Protein AF-A0A2V8PZJ9-F1 (afdb_monomer_lite)

Structure (mmCIF, N/CA/C/O backbone):
data_AF-A0A2V8PZJ9-F1
#
_entry.id   AF-A0A2V8PZJ9-F1
#
loop_
_atom_site.group_PDB
_atom_site.id
_atom_site.type_symbol
_atom_site.label_atom_id
_atom_site.label_alt_id
_atom_site.label_comp_id
_atom_site.label_asym_id
_atom_site.label_entity_id
_atom_site.label_seq_id
_atom_site.pdbx_PDB_ins_code
_atom_site.Cartn_x
_atom_site.Cartn_y
_atom_site.Cartn_z
_atom_site.occupancy
_atom_site.B_iso_or_equiv
_atom_site.auth_seq_id
_atom_site.auth_comp_id
_atom_site.auth_asym_id
_atom_site.auth_atom_id
_atom_site.pdbx_PDB_model_num
ATOM 1 N N . MET A 1 1 ? 8.948 1.060 3.136 1.00 50.38 1 MET A N 1
ATOM 2 C CA . MET A 1 1 ? 9.791 1.566 2.026 1.00 50.38 1 MET A CA 1
ATOM 3 C C . MET A 1 1 ? 9.521 3.056 1.889 1.00 50.38 1 MET A C 1
ATOM 5 O O . MET A 1 1 ? 8.377 3.440 2.090 1.00 50.38 1 MET A O 1
ATOM 9 N N . LYS A 1 2 ? 10.538 3.892 1.642 1.00 47.09 2 LYS A N 1
ATOM 10 C CA . LYS A 1 2 ? 10.329 5.339 1.452 1.00 47.09 2 LYS A CA 1
ATOM 11 C C . LYS A 1 2 ? 9.628 5.586 0.104 1.00 47.09 2 LYS A C 1
ATOM 13 O O . LYS A 1 2 ? 10.029 4.936 -0.863 1.00 47.09 2 LYS A O 1
ATOM 18 N N . PRO A 1 3 ? 8.642 6.495 0.027 1.00 56.91 3 PRO A N 1
ATOM 19 C CA . PRO A 1 3 ? 7.881 6.759 -1.201 1.00 56.91 3 PRO A CA 1
ATOM 20 C C . PRO A 1 3 ? 8.787 7.184 -2.370 1.00 56.91 3 PRO A C 1
ATOM 22 O O . PRO A 1 3 ? 8.620 6.718 -3.492 1.00 56.91 3 PRO A O 1
ATOM 25 N N . GLU A 1 4 ? 9.846 7.941 -2.080 1.00 67.50 4 GLU A N 1
ATOM 26 C CA . GLU A 1 4 ? 10.836 8.423 -3.057 1.00 67.50 4 GLU A CA 1
ATOM 27 C C . GLU A 1 4 ? 11.563 7.281 -3.786 1.00 67.50 4 GLU A C 1
ATOM 29 O O . GLU A 1 4 ? 11.789 7.330 -4.994 1.00 67.50 4 GLU A O 1
ATOM 34 N N . ARG A 1 5 ? 11.884 6.199 -3.063 1.00 65.62 5 ARG A N 1
ATOM 35 C CA . ARG A 1 5 ? 12.578 5.033 -3.630 1.00 65.62 5 ARG A CA 1
ATOM 36 C C . ARG A 1 5 ? 11.668 4.239 -4.567 1.00 65.62 5 ARG A C 1
ATOM 38 O O . ARG A 1 5 ? 12.157 3.557 -5.460 1.00 65.62 5 ARG A O 1
ATOM 45 N N . TRP A 1 6 ? 10.353 4.331 -4.376 1.00 64.50 6 TRP A N 1
ATOM 46 C CA . TRP A 1 6 ? 9.373 3.629 -5.199 1.00 64.50 6 TRP A CA 1
ATOM 47 C C . TRP A 1 6 ? 9.136 4.332 -6.535 1.00 64.50 6 TRP A C 1
ATOM 49 O O . TRP A 1 6 ? 9.130 3.678 -7.578 1.00 64.50 6 TRP A O 1
ATOM 59 N N . GLN A 1 7 ? 9.090 5.665 -6.519 1.00 66.88 7 GLN A N 1
ATOM 60 C CA . GLN A 1 7 ? 9.037 6.468 -7.739 1.00 66.88 7 GLN A CA 1
ATOM 61 C C . GLN A 1 7 ? 10.265 6.238 -8.630 1.00 66.88 7 GLN A C 1
ATOM 63 O O . GLN A 1 7 ? 10.158 6.135 -9.850 1.00 66.88 7 GLN A O 1
ATOM 68 N N . GLN A 1 8 ? 11.439 6.092 -8.015 1.00 74.56 8 GLN A N 1
ATOM 69 C CA . GLN A 1 8 ? 12.670 5.803 -8.742 1.00 74.56 8 GLN A CA 1
ATOM 70 C C . GLN A 1 8 ? 12.634 4.424 -9.423 1.00 74.56 8 GLN A C 1
ATOM 72 O O . GLN A 1 8 ? 13.042 4.302 -10.575 1.00 74.56 8 GLN A O 1
ATOM 77 N N . ILE A 1 9 ? 12.092 3.398 -8.755 1.00 75.50 9 ILE A N 1
ATOM 78 C CA . ILE A 1 9 ? 11.910 2.057 -9.344 1.00 75.50 9 ILE A CA 1
ATOM 79 C C . ILE A 1 9 ? 10.926 2.105 -10.513 1.00 75.50 9 ILE A C 1
ATOM 81 O O . ILE A 1 9 ? 11.194 1.494 -11.546 1.00 75.50 9 ILE A O 1
ATOM 85 N N . LYS A 1 10 ? 9.833 2.872 -10.379 1.00 70.31 10 LYS A N 1
ATOM 86 C CA . LYS A 1 10 ? 8.839 3.067 -11.444 1.00 70.31 10 LYS A CA 1
ATOM 87 C C . LYS A 1 10 ? 9.464 3.596 -12.722 1.00 70.31 10 LYS A C 1
ATOM 89 O O . LYS A 1 10 ? 9.331 2.982 -13.778 1.00 70.31 10 LYS A O 1
ATOM 94 N N . ASN A 1 11 ? 10.170 4.712 -12.596 1.00 77.00 11 ASN A N 1
ATOM 95 C CA . ASN A 1 11 ? 10.751 5.404 -13.737 1.00 77.00 11 ASN A CA 1
ATOM 96 C C . ASN A 1 11 ? 11.797 4.530 -14.445 1.00 77.00 11 ASN A C 1
ATOM 98 O O . ASN A 1 11 ? 11.836 4.485 -15.671 1.00 77.00 11 ASN A O 1
ATOM 102 N N . LEU A 1 12 ? 12.612 3.793 -13.680 1.00 83.75 12 LEU A N 1
ATOM 103 C CA . LEU A 1 12 ? 13.619 2.887 -14.237 1.00 83.75 12 LEU A CA 1
ATOM 104 C C . LEU A 1 12 ? 13.000 1.685 -14.952 1.00 83.75 12 LEU A C 1
ATOM 106 O O . LEU A 1 12 ? 13.495 1.289 -16.004 1.00 83.75 12 LEU A O 1
ATOM 110 N N . LEU A 1 13 ? 11.930 1.109 -14.400 1.00 77.75 13 LEU A N 1
ATOM 111 C CA . LEU A 1 13 ? 11.236 -0.016 -15.021 1.00 77.75 13 LEU A CA 1
ATOM 112 C C . LEU A 1 13 ? 10.595 0.394 -16.351 1.00 77.75 13 LEU A C 1
ATOM 114 O O . LEU A 1 13 ? 10.805 -0.288 -17.348 1.00 77.75 13 LEU A O 1
ATOM 118 N N . GLN A 1 14 ? 9.867 1.515 -16.379 1.00 74.38 14 GLN A N 1
ATOM 119 C CA . GLN A 1 14 ? 9.235 2.025 -17.599 1.00 74.38 14 GLN A CA 1
ATOM 120 C C . GLN A 1 14 ? 10.281 2.296 -18.691 1.00 74.38 14 GLN A C 1
ATOM 122 O O . GLN A 1 14 ? 10.185 1.739 -19.782 1.00 74.38 14 GLN A O 1
ATOM 127 N N . ALA A 1 15 ? 11.348 3.027 -18.354 1.00 79.69 15 ALA A N 1
ATOM 128 C CA . ALA A 1 15 ? 12.428 3.328 -19.292 1.00 79.69 15 ALA A CA 1
ATOM 129 C C . ALA A 1 15 ? 13.185 2.075 -19.782 1.00 79.69 15 ALA A C 1
ATOM 131 O O . ALA A 1 15 ? 13.727 2.071 -20.887 1.00 79.69 15 ALA A O 1
ATOM 132 N N . ALA A 1 16 ? 13.245 1.008 -18.976 1.00 82.88 16 ALA A N 1
ATOM 133 C CA . ALA A 1 16 ? 13.820 -0.269 -19.392 1.00 82.88 16 ALA A CA 1
ATOM 134 C C . ALA A 1 16 ? 12.876 -1.057 -20.319 1.00 82.88 16 ALA A C 1
ATOM 136 O O . ALA A 1 16 ? 13.346 -1.701 -21.255 1.00 82.88 16 ALA A O 1
ATOM 137 N N . LEU A 1 17 ? 11.561 -1.016 -20.090 1.00 76.75 17 LEU A N 1
ATOM 138 C CA . LEU A 1 17 ? 10.574 -1.707 -20.929 1.00 76.75 17 LEU A CA 1
ATOM 139 C C . LEU A 1 17 ? 10.448 -1.088 -22.329 1.00 76.75 17 LEU A C 1
ATOM 141 O O . LEU A 1 17 ? 10.221 -1.826 -23.283 1.00 76.75 17 LEU A O 1
ATOM 145 N N . GLU A 1 18 ? 10.672 0.222 -22.465 1.00 80.00 18 GLU A N 1
ATOM 146 C CA . GLU A 1 18 ? 10.718 0.930 -23.759 1.00 80.00 18 GLU A CA 1
ATOM 147 C C . GLU A 1 18 ? 11.936 0.552 -24.628 1.00 80.00 18 GLU A C 1
ATOM 149 O O . GLU A 1 18 ? 11.987 0.892 -25.809 1.00 80.00 18 GLU A O 1
ATOM 154 N N . ARG A 1 19 ? 12.924 -0.151 -24.058 1.00 82.62 19 ARG A N 1
ATOM 155 C CA . ARG A 1 19 ? 14.154 -0.581 -24.738 1.00 82.62 19 ARG A CA 1
ATOM 156 C C . ARG A 1 19 ? 14.104 -2.053 -25.128 1.00 82.62 19 ARG A C 1
ATOM 158 O O . ARG A 1 19 ? 13.416 -2.868 -24.498 1.00 82.62 19 ARG A O 1
ATOM 165 N N . GLU A 1 20 ? 14.915 -2.414 -26.121 1.00 81.31 20 GLU A N 1
ATOM 166 C CA . GLU A 1 20 ? 15.090 -3.812 -26.505 1.00 81.31 20 GLU A CA 1
ATOM 167 C C . GLU A 1 20 ? 15.669 -4.639 -25.342 1.00 81.31 20 GLU A C 1
ATOM 169 O O . GLU A 1 20 ? 16.532 -4.144 -24.609 1.00 81.31 20 GLU A O 1
ATOM 174 N N . PRO A 1 21 ? 15.265 -5.917 -25.178 1.00 79.00 21 PRO A N 1
ATOM 175 C CA . PRO A 1 21 ? 15.735 -6.777 -24.086 1.00 79.00 21 PRO A CA 1
ATOM 176 C C . PRO A 1 21 ? 17.263 -6.849 -23.952 1.00 79.00 21 PRO A C 1
ATOM 178 O O . PRO A 1 21 ? 17.780 -6.963 -22.842 1.00 79.00 21 PRO A O 1
ATOM 181 N N . ALA A 1 22 ? 17.990 -6.734 -25.069 1.00 82.69 22 ALA A N 1
ATOM 182 C CA . ALA A 1 22 ? 19.451 -6.743 -25.100 1.00 82.69 22 ALA A CA 1
ATOM 183 C C . ALA A 1 22 ? 20.095 -5.470 -24.513 1.00 82.69 22 ALA A C 1
ATOM 185 O O . ALA A 1 22 ? 21.216 -5.529 -24.012 1.00 82.69 22 ALA A O 1
ATOM 186 N N . GLU A 1 23 ? 19.398 -4.331 -24.540 1.00 82.81 23 GLU A N 1
ATOM 187 C CA . GLU A 1 23 ? 19.916 -3.034 -24.084 1.00 82.81 23 GLU A CA 1
ATOM 188 C C . GLU A 1 23 ? 19.588 -2.740 -22.612 1.00 82.81 23 GLU A C 1
ATOM 190 O O . GLU A 1 23 ? 20.257 -1.928 -21.966 1.00 82.81 23 GLU A O 1
ATOM 195 N N . ARG A 1 24 ? 18.583 -3.421 -22.045 1.00 84.31 24 ARG A N 1
ATOM 196 C CA . ARG A 1 24 ? 18.137 -3.233 -20.651 1.00 84.31 24 ARG A CA 1
ATOM 197 C C . ARG A 1 24 ? 19.245 -3.440 -19.612 1.00 84.31 24 ARG A C 1
ATOM 199 O O . ARG A 1 24 ? 19.326 -2.623 -18.697 1.00 84.31 24 ARG A O 1
ATOM 206 N N . PRO A 1 25 ? 20.119 -4.465 -19.708 1.00 82.06 25 PRO A N 1
ATOM 207 C CA . PRO A 1 25 ? 21.175 -4.667 -18.719 1.00 82.06 25 PRO A CA 1
ATOM 208 C C . PRO A 1 25 ? 22.170 -3.505 -18.686 1.00 82.06 25 PRO A C 1
ATOM 210 O O . PRO A 1 25 ? 22.523 -3.050 -17.602 1.00 82.06 25 PRO A O 1
ATOM 213 N N . ALA A 1 26 ? 22.565 -2.997 -19.859 1.00 85.44 26 ALA A N 1
ATOM 214 C CA . ALA A 1 26 ? 23.483 -1.866 -19.982 1.00 85.44 26 ALA A CA 1
ATOM 215 C C . ALA A 1 26 ? 22.859 -0.574 -19.435 1.00 85.44 26 ALA A C 1
ATOM 217 O O . ALA A 1 26 ? 23.503 0.151 -18.681 1.00 85.44 26 ALA A O 1
ATOM 218 N N . PHE A 1 27 ? 21.578 -0.340 -19.734 1.00 87.19 27 PHE A N 1
ATOM 219 C CA . PHE A 1 27 ? 20.824 0.784 -19.182 1.00 87.19 27 PHE A CA 1
ATOM 220 C C . PHE A 1 27 ? 20.718 0.726 -17.651 1.00 87.19 27 PHE A C 1
ATOM 222 O O . PHE A 1 27 ? 20.934 1.731 -16.981 1.00 87.19 27 PHE A O 1
ATOM 229 N N . LEU A 1 28 ? 20.421 -0.443 -17.075 1.00 83.81 28 LEU A N 1
ATOM 230 C CA . LEU A 1 28 ? 20.344 -0.599 -15.620 1.00 83.81 28 LEU A CA 1
ATOM 231 C C . LEU A 1 28 ? 21.713 -0.465 -14.944 1.00 83.81 28 LEU A C 1
ATOM 233 O O . LEU A 1 28 ? 21.783 0.014 -13.815 1.00 83.81 28 LEU A O 1
ATOM 237 N N . ASP A 1 29 ? 22.795 -0.877 -15.607 1.00 82.81 29 ASP A N 1
ATOM 238 C CA . ASP A 1 29 ? 24.158 -0.654 -15.118 1.00 82.81 29 ASP A CA 1
ATOM 239 C C . ASP A 1 29 ? 24.514 0.839 -15.076 1.00 82.81 29 ASP A C 1
ATOM 241 O O . ASP A 1 29 ? 25.106 1.294 -14.100 1.00 82.81 29 ASP A O 1
ATOM 245 N N . GLU A 1 30 ? 24.109 1.612 -16.085 1.00 83.50 30 GLU A N 1
ATOM 246 C CA . GLU A 1 30 ? 24.316 3.063 -16.128 1.00 83.50 30 GLU A CA 1
ATOM 247 C C . GLU A 1 30 ? 23.414 3.807 -15.129 1.00 83.50 30 GLU A C 1
ATOM 249 O O . GLU A 1 30 ? 23.873 4.675 -14.390 1.00 83.50 30 GLU A O 1
ATOM 254 N N . ALA A 1 31 ? 22.137 3.439 -15.048 1.00 81.75 31 ALA A N 1
ATOM 255 C CA . ALA A 1 31 ? 21.153 4.155 -14.243 1.00 81.75 31 ALA A CA 1
ATOM 256 C C . ALA A 1 31 ? 21.199 3.808 -12.743 1.00 81.75 31 ALA A C 1
ATOM 258 O O . ALA A 1 31 ? 20.736 4.590 -11.910 1.00 81.75 31 ALA A O 1
ATOM 259 N N . CYS A 1 32 ? 21.739 2.641 -12.373 1.00 80.19 32 CYS A N 1
ATOM 260 C CA . CYS A 1 32 ? 21.843 2.187 -10.982 1.00 80.19 32 CYS A CA 1
ATOM 261 C C . CYS A 1 32 ? 23.282 2.188 -10.437 1.00 80.19 32 CYS A C 1
ATOM 263 O O . CYS A 1 32 ? 23.521 1.495 -9.448 1.00 80.19 32 CYS A O 1
ATOM 265 N N . GLN A 1 33 ? 24.220 2.932 -11.045 1.00 71.00 33 GLN A N 1
ATOM 266 C CA . GLN A 1 33 ? 25.664 2.939 -10.721 1.00 71.00 33 GLN A CA 1
ATOM 267 C C . GLN A 1 33 ? 26.000 2.869 -9.213 1.00 71.00 33 GLN A C 1
ATOM 269 O O . GLN A 1 33 ? 26.902 2.122 -8.829 1.00 71.00 33 GLN A O 1
ATOM 274 N N . ASP A 1 34 ? 25.245 3.564 -8.356 1.00 71.94 34 ASP A N 1
ATOM 275 C CA . ASP A 1 34 ? 25.446 3.594 -6.897 1.00 71.94 34 ASP A CA 1
ATOM 276 C C . ASP A 1 34 ? 24.568 2.618 -6.084 1.00 71.94 34 ASP A C 1
ATOM 278 O O . ASP A 1 34 ? 24.848 2.357 -4.913 1.00 71.94 34 ASP A O 1
ATOM 282 N N . ASP A 1 35 ? 23.514 2.034 -6.665 1.00 76.56 35 ASP A N 1
ATOM 283 C CA . ASP A 1 35 ? 22.529 1.228 -5.931 1.00 76.56 35 ASP A CA 1
ATOM 284 C C . ASP A 1 35 ? 22.314 -0.152 -6.570 1.00 76.56 35 ASP A C 1
ATOM 286 O O . ASP A 1 35 ? 21.369 -0.424 -7.317 1.00 76.56 35 ASP A O 1
ATOM 290 N N . LYS A 1 36 ? 23.205 -1.082 -6.212 1.00 77.88 36 LYS A N 1
ATOM 291 C CA . LYS A 1 36 ? 23.133 -2.485 -6.653 1.00 77.88 36 LYS A CA 1
ATOM 292 C C . LYS A 1 36 ? 21.853 -3.192 -6.195 1.00 77.88 36 LYS A C 1
ATOM 294 O O . LYS A 1 36 ? 21.375 -4.083 -6.895 1.00 77.88 36 LYS A O 1
ATOM 299 N N . LEU A 1 37 ? 21.287 -2.802 -5.048 1.00 73.25 37 LEU A N 1
ATOM 300 C CA . LEU A 1 37 ? 20.022 -3.359 -4.560 1.00 73.25 37 LEU A CA 1
ATOM 301 C C . LEU A 1 37 ? 18.850 -2.889 -5.423 1.00 73.25 37 LEU A C 1
ATOM 303 O O . LEU A 1 37 ? 17.968 -3.684 -5.739 1.00 73.25 37 LEU A O 1
ATOM 307 N N . LEU A 1 38 ? 18.857 -1.622 -5.839 1.00 74.19 38 LEU A N 1
ATOM 308 C CA . LEU A 1 38 ? 17.877 -1.062 -6.765 1.00 74.19 38 LEU A CA 1
ATOM 309 C C . LEU A 1 38 ? 17.911 -1.792 -8.110 1.00 74.19 38 LEU A C 1
ATOM 311 O O . LEU A 1 38 ? 16.867 -2.223 -8.597 1.00 74.19 38 LEU A O 1
ATOM 315 N N . ARG A 1 39 ? 19.110 -2.034 -8.652 1.00 79.62 39 ARG A N 1
ATOM 316 C CA . ARG A 1 39 ? 19.291 -2.831 -9.873 1.00 79.62 39 ARG A CA 1
ATOM 317 C C . ARG A 1 39 ? 18.678 -4.225 -9.740 1.00 79.62 39 ARG A C 1
ATOM 319 O O . ARG A 1 39 ? 17.941 -4.659 -10.621 1.00 79.62 39 ARG A O 1
ATOM 326 N N . GLN A 1 40 ? 18.978 -4.935 -8.649 1.00 73.19 40 GLN A N 1
ATOM 327 C CA . GLN A 1 40 ? 18.449 -6.285 -8.419 1.00 73.19 40 GLN A CA 1
ATOM 328 C C . GLN A 1 40 ? 16.923 -6.300 -8.292 1.00 73.19 40 GLN A C 1
ATOM 330 O O . GLN A 1 40 ? 16.278 -7.229 -8.785 1.00 73.19 40 GLN A O 1
ATOM 335 N N . GLN A 1 41 ? 16.347 -5.269 -7.668 1.00 71.62 41 GLN A N 1
ATOM 336 C CA . GLN A 1 41 ? 14.900 -5.103 -7.566 1.00 71.62 41 GLN A CA 1
ATOM 337 C C . GLN A 1 41 ? 14.281 -4.910 -8.953 1.00 71.62 41 GLN A C 1
ATOM 339 O O . GLN A 1 41 ? 13.434 -5.711 -9.338 1.00 71.62 41 GLN A O 1
ATOM 344 N N . VAL A 1 42 ? 14.754 -3.935 -9.740 1.00 77.62 42 VAL A N 1
ATOM 345 C CA . VAL A 1 42 ? 14.236 -3.666 -11.096 1.00 77.62 42 VAL A CA 1
ATOM 346 C C . VAL A 1 42 ? 14.396 -4.886 -12.012 1.00 77.62 42 VAL A C 1
ATOM 348 O O . VAL A 1 42 ? 13.454 -5.269 -12.700 1.00 77.62 42 VAL A O 1
ATOM 351 N N . ASN A 1 43 ? 15.541 -5.570 -11.963 1.00 76.56 43 ASN A N 1
ATOM 352 C CA . ASN A 1 43 ? 15.781 -6.772 -12.762 1.00 76.56 43 ASN A CA 1
ATOM 353 C C . ASN A 1 43 ? 14.841 -7.934 -12.390 1.00 76.56 43 ASN A C 1
ATOM 355 O O . ASN A 1 43 ? 14.375 -8.651 -13.270 1.00 76.56 43 ASN A O 1
ATOM 359 N N . SER A 1 44 ? 14.515 -8.102 -11.102 1.00 70.31 44 SER A N 1
ATOM 360 C CA . SER A 1 44 ? 13.537 -9.114 -10.667 1.00 70.31 44 SER A CA 1
ATOM 361 C C . SER A 1 44 ? 12.133 -8.825 -11.208 1.00 70.31 44 SER A C 1
ATOM 363 O O . SER A 1 44 ? 11.405 -9.758 -11.552 1.00 70.31 44 SER A O 1
ATOM 365 N N . PHE A 1 45 ? 11.766 -7.544 -11.331 1.00 70.44 45 PHE A N 1
ATOM 366 C CA . PHE A 1 45 ? 10.498 -7.137 -11.938 1.00 70.44 45 PHE A CA 1
ATOM 367 C C . PHE A 1 45 ? 10.466 -7.415 -13.443 1.00 70.44 45 PHE A C 1
ATOM 369 O O . PHE A 1 45 ? 9.483 -7.975 -13.919 1.00 70.44 45 PHE A O 1
ATOM 376 N N . ILE A 1 46 ? 11.546 -7.113 -14.172 1.00 72.56 46 ILE A N 1
ATOM 377 C CA . ILE A 1 46 ? 11.644 -7.396 -15.615 1.00 72.56 46 ILE A CA 1
ATOM 378 C C . ILE A 1 46 ? 11.533 -8.901 -15.881 1.00 72.56 46 ILE A C 1
ATOM 380 O O . ILE A 1 46 ? 10.717 -9.313 -16.698 1.00 72.56 46 ILE A O 1
ATOM 384 N N . ILE A 1 47 ? 12.276 -9.731 -15.140 1.00 70.81 47 ILE A N 1
ATOM 385 C CA . ILE A 1 47 ? 12.225 -11.196 -15.291 1.00 70.81 47 ILE A CA 1
ATOM 386 C C . ILE A 1 47 ? 10.817 -11.732 -15.016 1.00 70.81 47 ILE A C 1
ATOM 388 O O . ILE A 1 47 ? 10.325 -12.580 -15.756 1.00 70.81 47 ILE A O 1
ATOM 392 N N . SER A 1 48 ? 10.153 -11.237 -13.968 1.00 61.16 48 SER A N 1
ATOM 393 C CA . SER A 1 48 ? 8.782 -11.654 -13.650 1.00 61.16 48 SER A CA 1
ATOM 394 C C . SER A 1 48 ? 7.789 -11.242 -14.744 1.00 61.16 48 SER A C 1
ATOM 396 O O . SER A 1 48 ? 6.879 -12.007 -15.048 1.00 61.16 48 SER A O 1
ATOM 398 N N . HIS A 1 49 ? 7.982 -10.074 -15.367 1.00 59.59 49 HIS A N 1
ATOM 399 C CA . HIS A 1 49 ? 7.167 -9.599 -16.489 1.00 59.59 49 HIS A CA 1
ATOM 400 C C . HIS A 1 49 ? 7.392 -10.433 -17.762 1.00 59.59 49 HIS A C 1
ATOM 402 O O . HIS A 1 49 ? 6.441 -10.763 -18.459 1.00 59.59 49 HIS A O 1
ATOM 408 N N . GLU A 1 50 ? 8.634 -10.835 -18.049 1.00 61.12 50 GLU A N 1
ATOM 409 C CA . GLU A 1 50 ? 8.959 -11.676 -19.212 1.00 61.12 50 GLU A CA 1
ATOM 410 C C . GLU A 1 50 ? 8.518 -13.138 -19.041 1.00 61.12 50 GLU A C 1
ATOM 412 O O . GLU A 1 50 ? 8.128 -13.781 -20.015 1.00 61.12 50 GLU A O 1
ATOM 417 N N . GLN A 1 51 ? 8.533 -13.674 -17.815 1.00 53.97 51 GLN A N 1
ATOM 418 C CA . GLN A 1 51 ? 8.028 -15.025 -17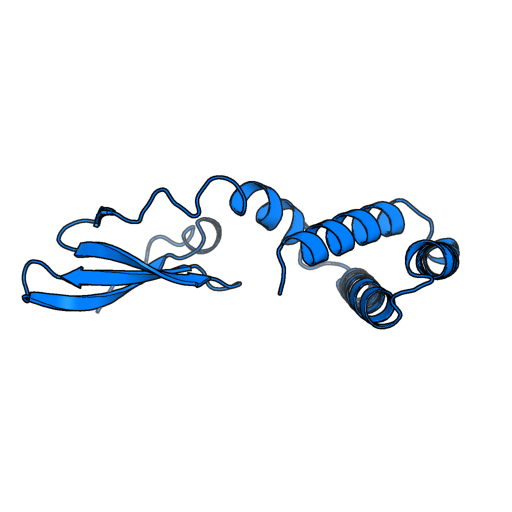.533 1.00 53.97 51 GLN A CA 1
ATOM 419 C C . GLN A 1 51 ? 6.497 -15.104 -17.494 1.00 53.97 51 GLN A C 1
ATOM 421 O O . GLN A 1 51 ? 5.934 -16.180 -17.695 1.00 53.97 51 GLN A O 1
ATOM 426 N N . ALA A 1 52 ? 5.810 -13.979 -17.295 1.00 48.50 52 ALA A N 1
ATOM 427 C CA . ALA A 1 52 ? 4.356 -13.879 -17.342 1.00 48.50 52 ALA A CA 1
ATOM 428 C C . ALA A 1 52 ? 3.836 -13.665 -18.775 1.00 48.50 52 ALA A C 1
ATOM 430 O O . ALA A 1 52 ? 2.974 -12.820 -19.001 1.00 48.50 52 ALA A O 1
ATOM 431 N N . GLY A 1 53 ? 4.345 -14.435 -19.744 1.00 45.06 53 GLY A N 1
ATOM 432 C CA . GLY A 1 53 ? 4.006 -14.358 -21.171 1.00 45.06 53 GLY A CA 1
ATOM 433 C C . GLY A 1 53 ? 2.559 -14.723 -21.549 1.00 45.06 53 GLY A C 1
ATOM 434 O O . GLY A 1 53 ? 2.361 -15.431 -22.531 1.00 45.06 53 GLY A O 1
ATOM 435 N N . GLY A 1 54 ? 1.548 -14.260 -20.805 1.00 46.59 54 GLY A N 1
ATOM 436 C CA . GLY A 1 54 ? 0.146 -14.341 -21.224 1.00 46.59 54 GLY A CA 1
ATOM 437 C C . GLY A 1 54 ? -0.924 -14.419 -20.131 1.00 46.59 54 GLY A C 1
ATOM 438 O O . GLY A 1 54 ? -1.936 -15.063 -20.385 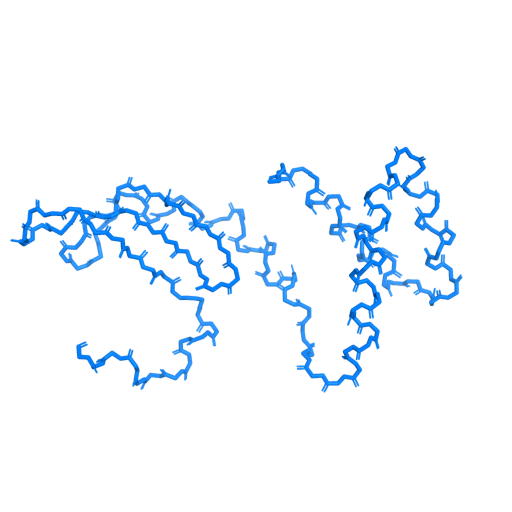1.00 46.59 54 GLY A O 1
ATOM 439 N N . PHE A 1 55 ? -0.762 -13.844 -18.928 1.00 44.88 55 PHE A N 1
ATOM 440 C CA . PHE A 1 55 ? -1.878 -13.903 -17.958 1.00 44.88 55 PHE A CA 1
ATOM 441 C C . PHE A 1 55 ? -2.093 -12.723 -16.992 1.00 44.88 55 PHE A C 1
ATOM 443 O O . PHE A 1 55 ? -2.932 -12.833 -16.109 1.00 44.88 55 PHE A O 1
ATOM 450 N N . ILE A 1 56 ? -1.449 -11.566 -17.151 1.00 42.84 56 ILE A N 1
ATOM 451 C CA . ILE A 1 56 ? -1.952 -10.320 -16.535 1.00 42.84 56 ILE A CA 1
ATOM 452 C C . ILE A 1 56 ? -1.649 -9.190 -17.524 1.00 42.84 56 ILE A C 1
ATOM 454 O O . ILE A 1 56 ? -0.565 -8.622 -17.499 1.00 42.84 56 ILE A O 1
ATOM 458 N N . GLU A 1 57 ? -2.568 -8.942 -18.461 1.00 45.16 57 GLU A N 1
ATOM 459 C CA . GLU A 1 57 ? -2.385 -8.013 -19.594 1.00 45.16 57 GLU A CA 1
ATOM 460 C C . GLU A 1 57 ? -2.396 -6.521 -19.223 1.00 45.16 57 GLU A C 1
ATOM 462 O O . GLU A 1 57 ? -2.278 -5.676 -20.102 1.00 45.16 57 GLU A O 1
ATOM 467 N N . GLU A 1 58 ? -2.409 -6.176 -17.937 1.00 43.81 58 GLU A N 1
ATOM 468 C CA . GLU A 1 58 ? -2.124 -4.817 -17.481 1.00 43.81 58 GLU A CA 1
ATOM 469 C C . GLU A 1 58 ? -1.136 -4.882 -16.315 1.00 43.81 58 GLU A C 1
ATOM 471 O O . GLU A 1 58 ? -1.402 -5.563 -15.315 1.00 43.81 58 GLU A O 1
ATOM 476 N N . PRO A 1 59 ? 0.028 -4.210 -16.397 1.00 44.66 59 PRO A N 1
ATOM 477 C CA . PRO A 1 59 ? 0.926 -4.161 -15.264 1.00 44.66 59 PRO A CA 1
ATOM 478 C C . PRO A 1 59 ? 0.167 -3.490 -14.119 1.00 44.66 59 PRO A C 1
ATOM 480 O O . PRO A 1 59 ? -0.123 -2.295 -14.169 1.00 44.66 59 PRO A O 1
ATOM 483 N N . ALA A 1 60 ? -0.093 -4.253 -13.048 1.00 48.41 60 ALA A N 1
ATOM 484 C CA . ALA A 1 60 ? -0.752 -3.844 -11.794 1.00 48.41 60 ALA A CA 1
ATOM 485 C C . ALA A 1 60 ? -0.128 -2.604 -11.103 1.00 48.41 60 ALA A C 1
ATOM 487 O O . ALA A 1 60 ? -0.512 -2.199 -10.010 1.00 48.41 60 ALA A O 1
ATOM 488 N N . PHE A 1 61 ? 0.877 -2.016 -11.736 1.00 44.22 61 PHE A N 1
ATOM 489 C CA . PHE A 1 61 ? 1.711 -0.920 -11.319 1.00 44.22 61 PHE A CA 1
ATOM 490 C C . PHE A 1 61 ? 1.303 0.442 -11.908 1.00 44.22 61 PHE A C 1
ATOM 492 O O . PHE A 1 61 ? 1.543 1.475 -11.274 1.00 44.22 61 PHE A O 1
ATOM 499 N N . GLU A 1 62 ? 0.661 0.476 -13.082 1.00 39.22 62 GLU A N 1
ATOM 500 C CA . GLU A 1 62 ? -0.001 1.700 -13.562 1.00 39.22 62 GLU A CA 1
ATOM 501 C C . GLU A 1 62 ? -1.219 2.016 -12.689 1.00 39.22 62 GLU A C 1
ATOM 503 O O . GLU A 1 62 ? -1.319 3.130 -12.177 1.00 39.22 62 GLU A O 1
ATOM 508 N N . VAL A 1 63 ? -1.991 0.986 -12.328 1.00 45.09 63 VAL A N 1
ATOM 509 C CA . VAL A 1 63 ? -3.127 1.070 -11.392 1.00 45.09 63 VAL A CA 1
ATOM 510 C C . VAL A 1 63 ? -2.706 1.505 -9.973 1.00 45.09 63 VAL A C 1
ATOM 512 O O . VAL A 1 63 ? -3.478 2.130 -9.247 1.00 45.09 63 VAL A O 1
ATOM 515 N N . MET A 1 64 ? -1.460 1.236 -9.555 1.00 42.91 64 MET A N 1
ATOM 516 C CA . MET A 1 64 ? -0.972 1.633 -8.226 1.00 42.91 64 MET A CA 1
ATOM 517 C C . MET A 1 64 ? -0.584 3.111 -8.124 1.00 42.91 64 MET A C 1
ATOM 519 O O . MET A 1 64 ? -0.830 3.714 -7.086 1.00 42.91 64 MET A O 1
ATOM 523 N N . ALA A 1 65 ? 0.022 3.721 -9.145 1.00 42.50 65 ALA A N 1
ATOM 524 C CA . ALA A 1 65 ? 0.552 5.083 -8.990 1.00 42.50 65 ALA A CA 1
ATOM 525 C C . ALA A 1 65 ? -0.541 6.158 -8.978 1.00 42.50 65 ALA A C 1
ATOM 527 O O . ALA A 1 65 ? -0.442 7.108 -8.210 1.00 42.50 65 ALA A O 1
ATOM 528 N N . GLU A 1 66 ? -1.615 5.980 -9.748 1.00 36.53 66 GLU A N 1
ATOM 529 C CA . GLU A 1 66 ? -2.733 6.934 -9.747 1.00 36.53 66 GLU A CA 1
ATOM 530 C C . GLU A 1 66 ? -3.568 6.856 -8.455 1.00 36.53 66 GLU A C 1
ATOM 532 O O . GLU A 1 66 ? -4.212 7.827 -8.060 1.00 36.53 66 GLU A O 1
ATOM 537 N N . SER A 1 67 ? -3.507 5.728 -7.733 1.00 44.47 67 SER A N 1
ATOM 538 C CA . SER A 1 67 ? -4.242 5.531 -6.479 1.00 44.47 67 SER A CA 1
ATOM 539 C C . SER A 1 67 ? -3.462 5.931 -5.217 1.00 44.47 67 SER A C 1
ATOM 541 O O . SER A 1 67 ? -4.074 6.066 -4.155 1.00 44.47 67 SER A O 1
ATOM 543 N N . LEU A 1 68 ? -2.138 6.108 -5.299 1.00 43.94 68 LEU A N 1
ATOM 544 C CA . LEU A 1 68 ? -1.280 6.337 -4.128 1.00 43.94 6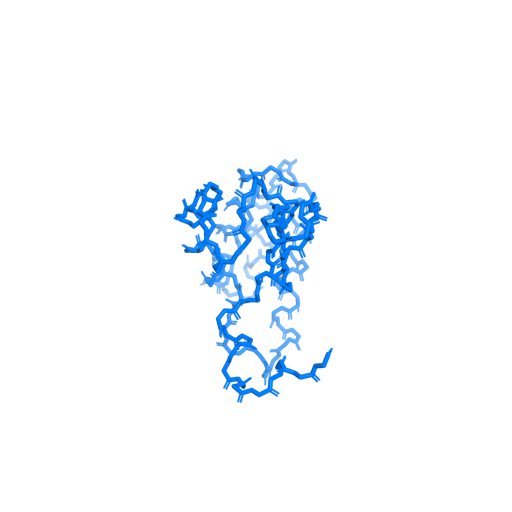8 LEU A CA 1
ATOM 545 C C . LEU A 1 68 ? -1.180 7.807 -3.701 1.00 43.94 68 LEU A C 1
ATOM 547 O O . LEU A 1 68 ? -0.897 8.063 -2.536 1.00 43.94 68 LEU A O 1
ATOM 551 N N . GLU A 1 69 ? -1.455 8.773 -4.580 1.00 41.31 69 GLU A N 1
ATOM 552 C CA . GLU A 1 69 ? -1.293 10.192 -4.221 1.00 41.31 69 GLU A CA 1
ATOM 553 C C . GLU A 1 69 ? -2.598 10.913 -3.843 1.00 41.31 69 GLU A C 1
ATOM 555 O O . GLU A 1 69 ? -2.527 11.914 -3.138 1.00 41.31 69 GLU A O 1
ATOM 560 N N . ASN A 1 70 ? -3.787 10.399 -4.196 1.00 40.53 70 ASN A N 1
ATOM 561 C CA . ASN A 1 70 ? -5.043 11.152 -4.000 1.00 40.53 70 ASN A CA 1
ATOM 562 C C . ASN A 1 70 ? -6.142 10.505 -3.136 1.00 40.53 70 ASN A C 1
ATOM 564 O O . ASN A 1 70 ? -7.120 11.184 -2.845 1.00 40.53 70 ASN A O 1
ATOM 568 N N . LYS A 1 71 ? -6.013 9.255 -2.663 1.00 46.06 71 LYS A N 1
ATOM 569 C CA . LYS A 1 71 ? -7.067 8.601 -1.841 1.00 46.06 71 LYS A CA 1
ATOM 570 C C . LYS A 1 71 ? -6.708 8.349 -0.378 1.00 46.06 71 LYS A C 1
ATOM 572 O O . LYS A 1 71 ? -7.589 8.107 0.447 1.00 46.06 71 LYS A O 1
ATOM 577 N N . GLN A 1 72 ? -5.424 8.429 -0.032 1.00 46.97 72 GLN A N 1
ATOM 578 C CA . GLN A 1 72 ? -4.896 7.918 1.239 1.00 46.97 72 GLN A CA 1
ATOM 579 C C . GLN A 1 72 ? -5.364 8.708 2.481 1.00 46.97 72 GLN A C 1
ATOM 581 O O . GLN A 1 72 ? -5.188 8.255 3.610 1.00 46.97 72 GLN A O 1
ATOM 586 N N . THR A 1 73 ? -5.994 9.874 2.299 1.00 51.81 73 THR A N 1
ATOM 587 C CA . THR A 1 73 ? -6.454 10.751 3.393 1.00 51.81 73 THR A CA 1
ATOM 588 C C . THR A 1 73 ? -7.972 10.948 3.433 1.00 51.81 73 THR A C 1
ATOM 590 O O . THR A 1 73 ? -8.476 11.478 4.418 1.00 51.81 73 THR A O 1
ATOM 593 N N . GLU A 1 74 ? -8.736 10.504 2.429 1.00 64.81 74 GLU A N 1
ATOM 594 C CA . GLU A 1 74 ? -10.164 10.848 2.371 1.00 64.81 74 GLU A CA 1
ATOM 595 C C . GLU A 1 74 ? -10.990 10.146 3.457 1.00 64.81 74 GLU A C 1
ATOM 597 O O . GLU A 1 74 ? -11.858 10.777 4.049 1.00 64.81 74 GLU A O 1
ATOM 602 N N . LEU A 1 75 ? -10.729 8.870 3.765 1.00 78.94 75 LEU A N 1
ATOM 603 C CA . LEU A 1 75 ? -11.621 8.075 4.625 1.00 78.94 75 LEU A CA 1
ATOM 604 C C . LEU A 1 75 ? -11.475 8.348 6.126 1.00 78.94 75 LEU A C 1
ATOM 606 O O . LEU A 1 75 ? -12.422 8.122 6.880 1.00 78.94 75 LEU A O 1
ATOM 610 N N . VAL A 1 76 ? -10.314 8.813 6.587 1.00 86.25 76 VAL A N 1
ATOM 611 C CA . VAL A 1 76 ? -10.082 9.056 8.015 1.00 86.25 76 VAL A CA 1
ATOM 612 C C . VAL A 1 76 ? -10.980 10.194 8.503 1.00 86.25 76 VAL A C 1
ATOM 614 O O . VAL A 1 76 ? -11.000 11.281 7.939 1.00 86.25 76 VAL A O 1
ATOM 617 N N . GLY A 1 77 ? -11.749 9.940 9.564 1.00 86.00 77 GLY A N 1
ATOM 618 C CA . GLY A 1 77 ? -12.753 10.868 10.084 1.00 86.00 77 GLY A CA 1
ATOM 619 C C . GLY A 1 77 ? -14.147 10.714 9.464 1.00 86.00 77 GLY A C 1
ATOM 620 O O . GLY A 1 77 ? -15.111 11.236 10.035 1.00 86.00 77 GLY A O 1
ATOM 621 N N . GLN A 1 78 ? -14.291 9.958 8.370 1.00 89.62 78 GLN A N 1
ATOM 622 C CA . GLN A 1 78 ? -15.594 9.671 7.769 1.00 89.62 78 GLN A CA 1
ATOM 623 C C . GLN A 1 78 ? -16.388 8.611 8.548 1.00 89.62 78 GLN A C 1
ATOM 625 O O . GLN A 1 78 ? -15.853 7.808 9.322 1.00 89.62 78 GLN A O 1
ATOM 630 N N . MET A 1 79 ? -17.703 8.615 8.317 1.00 90.50 79 MET A N 1
ATOM 631 C CA . MET A 1 79 ? -18.640 7.606 8.808 1.00 90.50 79 MET A CA 1
ATOM 632 C C . MET A 1 79 ? -18.986 6.630 7.679 1.00 90.50 79 MET A C 1
ATOM 634 O O . MET A 1 79 ? -19.591 7.023 6.686 1.00 90.50 79 MET A O 1
ATOM 638 N N . LEU A 1 80 ? -18.660 5.353 7.863 1.00 87.81 80 LEU A N 1
ATOM 639 C CA . LEU A 1 80 ? -19.073 4.252 6.994 1.00 87.81 80 LEU A CA 1
ATOM 640 C C . LEU A 1 80 ? -20.178 3.466 7.703 1.00 87.81 80 LEU A C 1
ATOM 642 O O . LEU A 1 80 ? -19.920 2.610 8.553 1.00 87.81 80 LEU A O 1
ATOM 646 N N . GLY A 1 81 ? -21.434 3.811 7.417 1.00 90.56 81 GLY A N 1
ATOM 647 C CA . GLY A 1 81 ? -22.573 3.313 8.191 1.00 90.56 81 GLY A CA 1
ATOM 648 C C . GLY A 1 81 ? -22.459 3.734 9.661 1.00 90.56 81 GLY A C 1
ATOM 649 O O . GLY A 1 81 ? -22.432 4.923 9.971 1.00 90.56 81 GLY A O 1
ATOM 650 N N . HIS A 1 82 ? -22.380 2.767 10.580 1.00 92.50 82 HIS A N 1
ATOM 651 C CA . HIS A 1 82 ? -22.163 3.017 12.014 1.00 92.50 82 HIS A CA 1
ATOM 652 C C . HIS A 1 82 ? -20.696 2.904 12.455 1.00 92.50 82 HIS A C 1
ATOM 654 O O . HIS A 1 82 ? -20.411 2.911 13.651 1.00 92.50 82 HIS A O 1
ATOM 660 N N . TYR A 1 83 ? -19.757 2.813 11.517 1.00 94.81 83 TYR A N 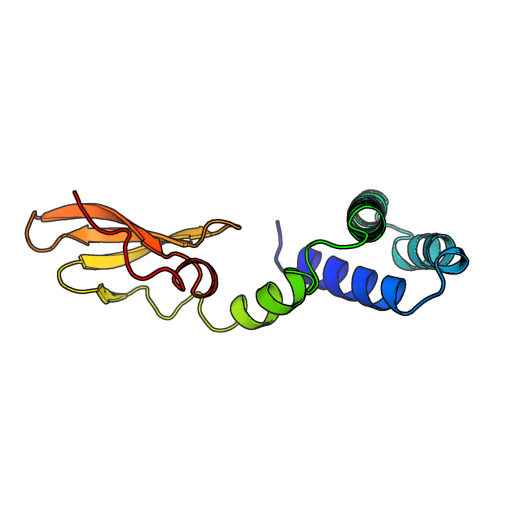1
ATOM 661 C CA . TYR A 1 83 ? -18.332 2.799 11.820 1.00 94.81 83 TYR A CA 1
ATOM 662 C C . TYR A 1 83 ? -17.717 4.172 11.568 1.00 94.81 83 TYR A C 1
ATOM 664 O O . TYR A 1 83 ? -17.805 4.702 10.464 1.00 94.81 83 TYR A O 1
ATOM 672 N N . ARG A 1 84 ? -17.058 4.743 12.577 1.00 94.31 84 ARG A N 1
ATOM 673 C CA . ARG A 1 84 ? -16.235 5.946 12.410 1.00 94.31 84 ARG A CA 1
ATOM 674 C C . ARG A 1 84 ? -14.797 5.545 12.137 1.00 94.31 84 ARG A C 1
ATOM 676 O O . ARG A 1 84 ? -14.177 4.950 13.014 1.00 94.31 84 ARG A O 1
ATOM 683 N N . VAL A 1 85 ? -14.258 5.893 10.977 1.00 94.25 85 VAL A N 1
ATOM 684 C CA . VAL A 1 85 ? -12.857 5.614 10.635 1.00 94.25 85 VAL A CA 1
ATOM 685 C C . VAL A 1 85 ? -11.945 6.542 11.443 1.00 94.25 85 VAL A C 1
ATOM 687 O O . VAL A 1 85 ? -12.138 7.756 11.442 1.00 94.25 85 VAL A O 1
ATOM 690 N N . LEU A 1 86 ? -10.978 5.973 12.161 1.00 91.88 86 LEU A N 1
ATOM 691 C CA . LEU A 1 86 ? -10.078 6.699 13.063 1.00 91.88 86 LEU A CA 1
ATOM 692 C C . LEU A 1 86 ? -8.694 6.922 12.457 1.00 91.88 86 LEU A C 1
ATOM 694 O O . LEU A 1 86 ? -8.171 8.025 12.542 1.00 91.88 86 LEU A O 1
ATOM 698 N N . GLU A 1 87 ? -8.101 5.886 11.869 1.00 87.94 87 GLU A N 1
ATOM 699 C CA . GLU A 1 87 ? -6.765 5.939 11.266 1.00 87.94 87 GLU A CA 1
ATOM 700 C C . GLU A 1 87 ? -6.559 4.752 10.318 1.00 87.94 87 GLU A C 1
ATOM 702 O O . GLU A 1 87 ? -7.268 3.745 10.402 1.00 87.94 87 GLU A O 1
ATOM 707 N N . GLN A 1 88 ? -5.583 4.855 9.418 1.00 87.69 88 GLN A N 1
ATOM 708 C CA . GLN A 1 88 ? -5.159 3.733 8.586 1.00 87.69 88 GLN A CA 1
ATOM 709 C C . GLN A 1 88 ? -4.167 2.855 9.354 1.00 87.69 88 GLN A C 1
ATOM 711 O O . GLN A 1 88 ? -3.189 3.346 9.907 1.00 87.69 88 GLN A O 1
ATOM 716 N N . LEU A 1 89 ? -4.411 1.546 9.361 1.00 85.12 89 LEU A N 1
ATOM 717 C CA . LEU A 1 89 ? -3.530 0.554 9.980 1.00 85.12 89 LEU A CA 1
ATOM 718 C C . LEU A 1 89 ? -2.514 -0.020 8.987 1.00 85.12 89 LEU A C 1
ATOM 720 O O . LEU A 1 89 ? -1.415 -0.397 9.384 1.00 85.12 89 LEU A O 1
ATOM 724 N N . GLY A 1 90 ? -2.866 -0.104 7.702 1.00 79.94 90 GLY A N 1
ATOM 725 C CA . GLY A 1 90 ? -1.940 -0.552 6.665 1.00 79.94 90 GLY A CA 1
ATOM 726 C C . GLY A 1 90 ? -2.577 -0.677 5.285 1.00 79.94 90 GLY A C 1
ATOM 727 O O . GLY A 1 90 ? -3.798 -0.682 5.149 1.00 79.94 90 GLY A O 1
ATOM 728 N N . ALA A 1 91 ? -1.734 -0.806 4.265 1.00 81.69 91 ALA A N 1
ATOM 729 C CA . ALA A 1 91 ? -2.134 -0.989 2.874 1.00 81.69 91 ALA A CA 1
ATOM 730 C C . ALA A 1 91 ? -1.244 -2.038 2.195 1.00 81.69 91 ALA A C 1
ATOM 732 O O . ALA A 1 91 ? -0.054 -2.148 2.502 1.00 81.69 91 ALA A O 1
ATOM 733 N N . GLY A 1 92 ? -1.818 -2.812 1.275 1.00 73.75 92 GLY A N 1
ATOM 734 C CA . GLY A 1 92 ? -1.091 -3.790 0.469 1.00 73.75 92 GLY A CA 1
ATOM 735 C C . GLY A 1 92 ? -1.938 -4.331 -0.682 1.00 73.75 92 GLY A C 1
ATOM 736 O O . GLY A 1 92 ? -3.057 -3.882 -0.905 1.00 73.75 92 GLY A O 1
ATOM 737 N N . GLY A 1 93 ? -1.433 -5.340 -1.397 1.00 65.94 93 GLY A N 1
ATOM 738 C CA . GLY A 1 93 ? -2.090 -5.873 -2.604 1.00 65.94 93 GLY A CA 1
ATOM 739 C C . GLY A 1 93 ? -3.491 -6.470 -2.395 1.00 65.94 93 GLY A C 1
ATOM 740 O O . GLY A 1 93 ? -4.220 -6.661 -3.356 1.00 65.94 93 GLY A O 1
ATOM 741 N N . MET A 1 94 ? -3.895 -6.743 -1.151 1.00 74.81 94 MET A N 1
ATOM 742 C CA . MET A 1 94 ? -5.240 -7.239 -0.819 1.00 74.81 94 MET A CA 1
ATOM 743 C C . MET A 1 94 ? -6.175 -6.142 -0.287 1.00 74.81 94 MET A C 1
ATOM 745 O O . MET A 1 94 ? -7.197 -6.466 0.321 1.00 74.81 94 MET A O 1
ATOM 749 N N . GLY A 1 95 ? -5.805 -4.871 -0.455 1.00 75.75 95 GLY A N 1
ATOM 750 C CA . GLY A 1 95 ? -6.583 -3.719 -0.017 1.00 75.75 95 GLY A CA 1
ATOM 751 C C . GLY A 1 95 ? -6.009 -2.983 1.191 1.00 75.75 95 GLY A C 1
ATOM 752 O O . GLY A 1 95 ? -4.881 -3.221 1.635 1.00 75.75 95 GLY A O 1
ATOM 753 N N . GLU A 1 96 ? -6.817 -2.072 1.720 1.00 86.31 96 GLU A N 1
ATOM 754 C CA . GLU A 1 96 ? -6.456 -1.160 2.806 1.00 86.31 96 GLU A CA 1
ATOM 755 C C . GLU A 1 96 ? -7.163 -1.561 4.098 1.00 86.31 96 GLU A C 1
ATOM 757 O O . GLU A 1 96 ? -8.313 -1.995 4.085 1.00 86.31 96 GLU A O 1
ATOM 762 N N . VAL A 1 97 ? -6.484 -1.430 5.233 1.00 88.06 97 VAL A N 1
ATOM 763 C CA . VAL A 1 97 ? -7.034 -1.736 6.553 1.00 88.06 97 VAL A CA 1
ATOM 764 C C . VAL A 1 97 ? -7.043 -0.469 7.391 1.00 88.06 97 VAL A C 1
ATOM 766 O O . VAL A 1 97 ? -6.012 0.182 7.551 1.00 88.06 97 VAL A O 1
ATOM 769 N N . TYR A 1 98 ? -8.195 -0.155 7.971 1.00 92.56 98 TYR A N 1
ATOM 770 C CA . TYR A 1 98 ? -8.401 1.002 8.833 1.00 92.56 98 TYR A CA 1
ATOM 771 C C . TYR A 1 98 ? -8.855 0.581 10.222 1.00 92.56 98 TYR A C 1
ATOM 773 O O . TYR A 1 98 ? -9.623 -0.366 10.382 1.00 92.56 98 TYR A O 1
ATOM 781 N N . LEU A 1 99 ? -8.428 1.329 11.232 1.00 92.88 99 LEU A N 1
ATOM 782 C CA . LEU A 1 99 ? -9.023 1.284 12.554 1.00 92.88 99 LEU A CA 1
ATOM 783 C C . LEU A 1 99 ? -10.305 2.107 12.523 1.00 92.88 99 LEU A C 1
ATOM 785 O O . LEU A 1 99 ? -10.293 3.270 12.122 1.00 92.88 99 LEU A O 1
ATOM 789 N N . ALA A 1 100 ? -11.399 1.534 13.002 1.00 96.12 100 ALA A N 1
ATOM 790 C CA . ALA A 1 100 ? -12.660 2.236 13.145 1.00 96.12 100 ALA A CA 1
ATOM 791 C C . ALA A 1 100 ? -13.282 2.002 14.521 1.00 96.12 100 ALA A C 1
ATOM 793 O O . ALA A 1 100 ? -13.040 0.991 15.178 1.00 96.12 100 ALA A O 1
ATOM 794 N N . GLN A 1 101 ? -14.113 2.940 14.955 1.00 96.50 101 GLN A N 1
ATOM 795 C CA . GLN A 1 101 ? -14.975 2.806 16.119 1.00 96.50 101 GLN A CA 1
ATOM 796 C C . GLN A 1 101 ? -16.359 2.351 15.651 1.00 96.50 101 GLN A C 1
ATOM 798 O O . GLN A 1 101 ? -17.036 3.080 14.928 1.00 96.50 101 GLN A O 1
ATOM 803 N N . ASP A 1 102 ? -16.802 1.176 16.091 1.00 96.00 102 ASP A N 1
ATOM 804 C CA . ASP A 1 102 ? -18.203 0.772 15.989 1.00 96.00 102 ASP A CA 1
ATOM 805 C C . ASP A 1 102 ? -19.014 1.603 16.993 1.00 96.00 102 ASP A C 1
ATOM 807 O O . ASP A 1 102 ? -18.842 1.461 18.208 1.00 96.00 102 ASP A O 1
ATOM 811 N N . THR A 1 103 ? -19.866 2.506 16.504 1.00 92.50 103 THR A N 1
ATOM 812 C CA . THR A 1 103 ? -20.653 3.397 17.370 1.00 92.50 103 THR A CA 1
ATOM 813 C C . THR A 1 103 ? -21.858 2.705 18.002 1.00 92.50 103 THR A C 1
ATOM 815 O O . THR A 1 103 ? -22.395 3.221 18.979 1.00 92.50 103 THR A O 1
ATOM 818 N N . ARG A 1 104 ? -22.262 1.526 17.508 1.00 93.69 104 ARG A N 1
ATOM 819 C CA . ARG A 1 104 ? -23.351 0.729 18.098 1.00 93.69 104 ARG A CA 1
ATOM 820 C C . ARG A 1 104 ? -22.852 -0.121 19.255 1.00 93.69 104 ARG A C 1
ATOM 822 O O . ARG A 1 104 ? -23.510 -0.200 20.284 1.00 93.69 104 ARG A O 1
ATOM 829 N N . LEU A 1 105 ? -21.700 -0.763 19.074 1.00 93.25 105 LEU A N 1
ATOM 830 C CA . LEU A 1 105 ? -21.117 -1.673 20.064 1.00 93.25 105 LEU A CA 1
ATOM 831 C C . LEU A 1 105 ? -20.067 -1.004 20.960 1.00 93.25 105 LEU A C 1
ATOM 833 O O . LEU A 1 105 ? -19.590 -1.628 21.903 1.00 93.25 105 LEU A O 1
ATOM 837 N N . GLY A 1 106 ? -19.672 0.236 20.665 1.00 92.31 106 GLY A N 1
ATOM 838 C CA . GLY A 1 106 ? -18.719 0.991 21.480 1.00 92.31 106 GLY A CA 1
ATOM 839 C C . GLY A 1 106 ? -17.296 0.424 21.467 1.00 92.31 106 GLY A C 1
ATOM 840 O O . GLY A 1 106 ? -16.499 0.756 22.342 1.00 92.31 106 GLY A O 1
ATOM 841 N N . ARG A 1 107 ? -16.935 -0.394 20.471 1.00 93.88 107 ARG A N 1
ATOM 842 C CA . ARG A 1 107 ? -15.616 -1.043 20.376 1.00 93.88 107 ARG A CA 1
ATOM 843 C C . ARG A 1 107 ? -1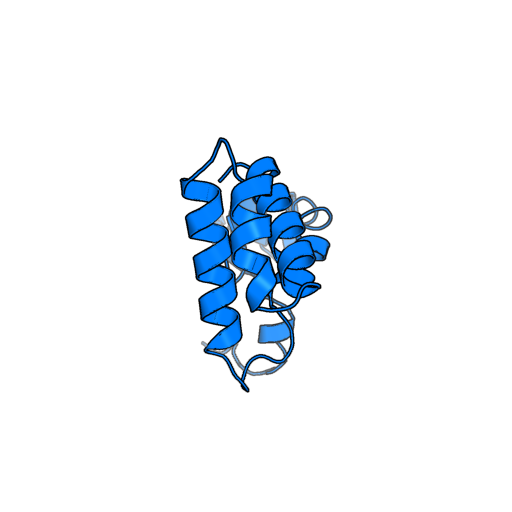4.838 -0.632 19.131 1.00 93.88 107 ARG A C 1
ATOM 845 O O . ARG A 1 107 ? -15.422 -0.283 18.107 1.00 93.88 107 ARG A O 1
ATOM 852 N N . LYS A 1 108 ? -13.514 -0.743 19.212 1.00 95.19 108 LYS A N 1
ATOM 853 C CA . LYS A 1 108 ? -12.623 -0.591 18.059 1.00 95.19 108 LYS A CA 1
ATOM 854 C C . LYS A 1 108 ? -12.631 -1.862 17.208 1.00 95.19 108 LYS A C 1
ATOM 856 O O . LYS A 1 108 ? -12.623 -2.967 17.747 1.00 95.19 108 LYS A O 1
ATOM 861 N N . VAL A 1 109 ? -12.646 -1.694 15.894 1.00 95.50 109 VAL A N 1
ATOM 862 C CA . VAL A 1 109 ? -12.644 -2.766 14.893 1.00 95.50 109 VAL A CA 1
ATOM 863 C C . VAL A 1 109 ? -11.684 -2.419 13.757 1.00 95.50 109 VAL A C 1
ATOM 865 O O . VAL A 1 109 ? -11.373 -1.249 13.547 1.00 95.50 109 VAL A O 1
ATOM 868 N N . ALA A 1 110 ? -11.232 -3.430 13.019 1.00 93.81 110 ALA A N 1
ATOM 869 C CA . ALA A 1 110 ? -10.501 -3.235 11.773 1.00 93.81 110 ALA A CA 1
ATOM 870 C C . ALA A 1 110 ? -11.470 -3.354 10.587 1.00 93.81 110 ALA A C 1
ATOM 872 O O . ALA A 1 110 ? -12.184 -4.350 10.476 1.00 93.81 110 ALA A O 1
ATOM 873 N N . LEU A 1 111 ? -11.494 -2.353 9.710 1.00 90.44 111 LEU A N 1
ATOM 874 C CA . LEU A 1 111 ? -12.223 -2.381 8.444 1.00 90.44 111 LEU A CA 1
ATOM 875 C C . LEU A 1 111 ? -11.239 -2.639 7.311 1.00 90.44 111 LEU A C 1
ATOM 877 O O . LEU A 1 111 ? -10.273 -1.895 7.173 1.00 90.44 111 LEU A O 1
ATOM 881 N N . LYS A 1 112 ? -11.486 -3.673 6.505 1.00 88.25 112 LYS A N 1
ATOM 882 C CA . LYS A 1 112 ? -10.687 -3.970 5.316 1.00 88.25 112 LYS A CA 1
ATOM 883 C C . LYS A 1 112 ? -11.450 -3.536 4.070 1.00 88.25 112 LYS A C 1
ATOM 885 O O . LYS A 1 112 ? -12.491 -4.106 3.757 1.00 88.25 112 LYS A O 1
ATOM 890 N N . MET A 1 113 ? -10.923 -2.535 3.384 1.00 82.75 113 MET A N 1
ATOM 891 C CA . MET A 1 113 ? -11.426 -2.043 2.111 1.00 82.75 113 MET A CA 1
ATOM 892 C C . MET A 1 113 ? -10.789 -2.864 0.997 1.00 82.75 113 MET A C 1
ATOM 894 O O . MET A 1 113 ? -9.563 -2.952 0.915 1.00 82.75 113 MET A O 1
ATOM 898 N N . LEU A 1 114 ? -11.619 -3.494 0.172 1.00 77.12 114 LEU A N 1
ATOM 899 C CA . LEU A 1 114 ? -11.152 -4.267 -0.972 1.00 77.12 114 LEU A CA 1
ATOM 900 C C . LEU A 1 114 ? -11.010 -3.342 -2.196 1.00 77.12 114 LEU A C 1
ATOM 902 O O . LEU A 1 114 ? -11.828 -2.435 -2.353 1.00 77.12 114 LEU A O 1
ATOM 906 N N . PRO A 1 115 ? -9.993 -3.553 -3.051 1.00 67.81 115 PRO A N 1
ATOM 907 C CA . PRO A 1 115 ? -9.872 -2.873 -4.339 1.00 67.81 115 PRO A CA 1
ATOM 908 C C . PRO A 1 115 ? -11.145 -3.037 -5.173 1.00 67.81 115 PRO A C 1
ATOM 910 O O . PRO A 1 115 ? -11.734 -4.118 -5.172 1.00 67.81 115 PRO A O 1
ATOM 913 N N . ALA A 1 116 ? -11.547 -1.993 -5.901 1.00 62.25 116 ALA A N 1
ATOM 914 C CA . ALA A 1 116 ? -12.769 -2.009 -6.709 1.00 62.25 116 ALA A CA 1
ATOM 915 C C . ALA A 1 116 ? -12.771 -3.153 -7.744 1.00 62.25 116 ALA A C 1
ATOM 917 O O . ALA A 1 116 ? -13.798 -3.804 -7.937 1.00 62.25 116 ALA A O 1
ATOM 918 N N . ASP A 1 117 ? -11.606 -3.483 -8.305 1.00 57.16 117 ASP A N 1
ATOM 919 C CA . ASP A 1 117 ? -11.411 -4.595 -9.246 1.00 57.16 117 ASP A CA 1
ATOM 920 C C . ASP A 1 117 ? -11.706 -5.975 -8.637 1.00 57.16 117 ASP A C 1
ATOM 922 O O . ASP A 1 117 ? -12.099 -6.901 -9.338 1.00 57.16 117 ASP A O 1
ATOM 926 N N . LEU A 1 118 ? -11.584 -6.118 -7.311 1.00 52.53 118 LEU A N 1
ATOM 927 C CA . LEU A 1 118 ? -11.938 -7.342 -6.579 1.00 52.53 118 LEU A CA 1
ATOM 928 C C . LEU A 1 118 ? -13.408 -7.373 -6.133 1.00 52.53 118 LEU A C 1
ATOM 930 O O . LEU A 1 118 ? -13.847 -8.362 -5.546 1.00 52.53 118 LEU A O 1
ATOM 934 N N . THR A 1 119 ? -14.169 -6.307 -6.389 1.00 50.62 119 THR A N 1
ATOM 935 C CA . THR A 1 119 ? -15.586 -6.190 -6.006 1.00 50.62 119 THR A CA 1
ATOM 936 C C . THR A 1 119 ? -16.557 -6.371 -7.174 1.00 50.62 119 THR A C 1
ATOM 938 O O . THR A 1 119 ? -17.762 -6.272 -6.971 1.00 50.62 119 THR A O 1
ATOM 941 N N . ALA A 1 120 ? -16.061 -6.714 -8.372 1.00 48.53 120 ALA A N 1
ATOM 942 C CA . ALA A 1 120 ? -16.887 -7.027 -9.543 1.00 48.53 120 ALA A CA 1
ATOM 943 C C . ALA A 1 120 ? -17.699 -8.342 -9.424 1.00 48.53 120 ALA A C 1
ATOM 945 O O . ALA A 1 120 ? -18.513 -8.637 -10.294 1.00 48.53 120 ALA A O 1
ATOM 946 N N . GLU A 1 121 ? -17.544 -9.104 -8.335 1.00 44.69 121 GLU A N 1
ATOM 947 C CA . GLU A 1 121 ? -18.473 -10.169 -7.939 1.00 44.69 121 GLU A CA 1
ATOM 948 C C . GLU A 1 121 ? -19.284 -9.718 -6.718 1.00 44.69 121 GLU A C 1
ATOM 950 O O . GLU A 1 121 ? -18.922 -9.924 -5.555 1.00 44.69 121 GLU A O 1
ATOM 955 N N . ASP A 1 122 ? -20.406 -9.075 -7.026 1.00 45.47 122 ASP A N 1
ATOM 956 C CA . ASP A 1 122 ? -21.505 -8.738 -6.126 1.00 45.47 122 ASP A CA 1
ATOM 957 C C . ASP A 1 122 ? -22.126 -10.029 -5.556 1.00 45.47 122 ASP A C 1
ATOM 959 O O . ASP A 1 1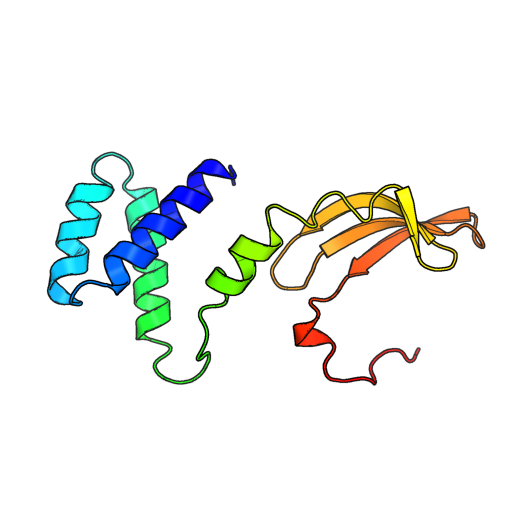22 ? -23.174 -10.443 -6.017 1.00 45.47 122 ASP A O 1
ATOM 963 N N . GLU A 1 123 ? -21.460 -10.749 -4.634 1.00 47.41 123 GLU A N 1
ATOM 964 C CA . GLU A 1 123 ? -22.126 -11.764 -3.783 1.00 47.41 123 GLU A CA 1
ATOM 965 C C . GLU A 1 123 ? -21.286 -12.369 -2.635 1.00 47.41 123 GLU A C 1
ATOM 967 O O . GLU A 1 123 ? -21.446 -13.535 -2.267 1.00 47.41 123 GLU A O 1
ATOM 972 N N . ARG A 1 124 ? -20.387 -11.619 -1.981 1.00 44.19 124 ARG A N 1
ATOM 973 C CA . ARG A 1 124 ? -19.646 -12.164 -0.815 1.00 44.19 124 ARG A CA 1
ATOM 974 C C . ARG A 1 124 ? -19.724 -11.308 0.442 1.00 44.19 124 ARG A C 1
ATOM 976 O O . ARG A 1 124 ? -18.721 -11.051 1.096 1.00 44.19 124 ARG A O 1
ATOM 983 N N . VAL A 1 125 ? -20.949 -10.977 0.854 1.00 50.38 125 VAL A N 1
ATOM 984 C CA . VAL A 1 125 ? -21.256 -10.673 2.264 1.00 50.38 125 VAL A CA 1
ATOM 985 C C . VAL A 1 125 ? -22.448 -11.508 2.726 1.00 50.38 125 VAL A C 1
ATOM 987 O O . VAL A 1 125 ? -23.584 -11.043 2.741 1.00 50.38 125 VAL A O 1
ATOM 990 N N . ARG A 1 126 ? -22.190 -12.754 3.142 1.00 44.22 126 ARG A N 1
ATOM 991 C CA . ARG A 1 126 ? -23.085 -13.508 4.036 1.00 44.22 126 ARG A CA 1
ATOM 992 C C . ARG A 1 126 ? -22.296 -14.436 4.958 1.00 44.22 126 ARG A C 1
ATOM 994 O O . ARG A 1 126 ? -22.012 -15.571 4.584 1.00 44.22 126 ARG A O 1
ATOM 1001 N N . ARG A 1 127 ? -22.035 -13.956 6.175 1.00 39.19 127 ARG A N 1
ATOM 1002 C CA . ARG A 1 127 ? -22.443 -14.531 7.477 1.00 39.19 127 ARG A CA 1
ATOM 1003 C C . ARG A 1 127 ? -21.531 -14.039 8.591 1.00 39.19 127 ARG A C 1
ATOM 1005 O O . ARG A 1 127 ? -20.301 -14.163 8.437 1.00 39.19 127 ARG A O 1
#

pLDDT: mean 70.84, std 17.94, range [36.53, 96.5]

Sequence (127 aa):
MKPERWQQIKNLLQAALEREPAERPAFLDEACQDDKLLRQQVNSFIISHEQAGGFIEEPAFEVMAESLENKQTELVGQMLGHYRVLEQLGAGGMGEVYLAQDTRLGRKVALKMLPADLTAEDERVRR

Secondary structure (DSSP, 8-state):
--HHHHHHHHHHHHHHHTS-TTTHHHHHHHHTTT-HHHHHHHHHHHHHHHH-TTS-SS-TTHHHHHHHTTSTTTSTT-EETTEEEEEEEEEETTEEEEEEEETTTTEEEEEEEPPGGG--S------

Foldseek 3Di:
DDPVLVVLLVVLLVVLVVDDPVCSVVSLCVSCVPPPVSSVVSVVVVVVVVVPVDDDVDPCVVVPPVCPPPPQPDQAQDDDPQWHFHAWPDQDPQATWTWTQRNVVRDIDIDGDGPPVVCPPPDPDDD

Radius of gyration: 19.55 Å; chains: 1; bounding box: 49×26×48 Å